Protein AF-A0AAJ0U6F5-F1 (afdb_monomer_lite)

Organism: NCBI:txid85075

pLDDT: mean 81.9, std 9.54, range [50.59, 94.56]

Secondary structure (DSSP, 8-state):
------EEE-TT--EEESS----SS---------SPP-TTS---STHHHHHHHHT-HHHHTPPPP-HHHHHHHHHHHHHTT--

Structure (mmCIF, N/CA/C/O backbone):
data_AF-A0AAJ0U6F5-F1
#
_entry.id   AF-A0AAJ0U6F5-F1
#
loop_
_atom_site.grou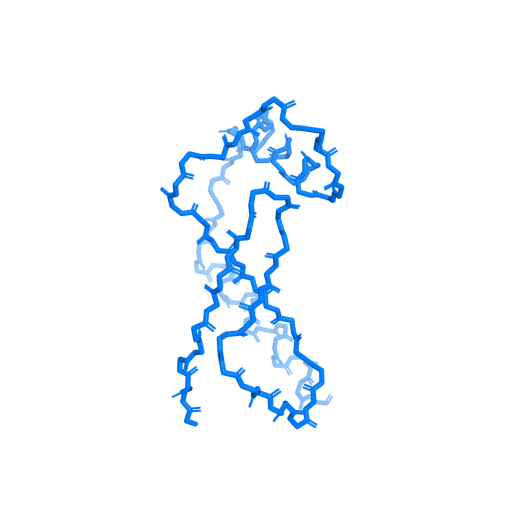p_PDB
_atom_site.id
_atom_site.type_symbol
_atom_site.label_atom_id
_atom_site.label_alt_id
_atom_site.label_comp_id
_atom_site.label_asym_id
_atom_site.label_entity_id
_atom_site.label_seq_id
_atom_site.pdbx_PDB_ins_code
_atom_site.Cartn_x
_atom_site.Cartn_y
_atom_site.Cartn_z
_atom_site.occupancy
_atom_site.B_iso_or_equiv
_atom_site.auth_seq_id
_atom_site.auth_comp_id
_atom_site.auth_asym_id
_atom_site.auth_atom_id
_atom_site.pdbx_PDB_model_num
ATOM 1 N N . MET A 1 1 ? -18.044 -6.584 -10.926 1.00 61.81 1 MET A N 1
ATOM 2 C CA . MET A 1 1 ? -18.457 -5.300 -10.321 1.00 61.81 1 MET A CA 1
ATOM 3 C C . MET A 1 1 ? -17.380 -4.907 -9.326 1.00 61.81 1 MET A C 1
ATOM 5 O O . MET A 1 1 ? -16.960 -5.777 -8.575 1.00 61.81 1 MET A O 1
ATOM 9 N N . LEU A 1 2 ? -16.879 -3.673 -9.370 1.00 64.69 2 LEU A N 1
ATOM 10 C CA . LEU A 1 2 ? -15.899 -3.187 -8.394 1.00 64.69 2 LEU A CA 1
ATOM 11 C C . LEU A 1 2 ? -16.651 -2.672 -7.163 1.00 64.69 2 LEU A C 1
ATOM 13 O O . LEU A 1 2 ? -17.634 -1.951 -7.312 1.00 64.69 2 LEU A O 1
ATOM 17 N N . GLN A 1 3 ? -16.207 -3.062 -5.972 1.00 70.31 3 GLN A N 1
ATOM 18 C CA . GLN A 1 3 ? -16.677 -2.505 -4.704 1.00 70.31 3 GLN A CA 1
ATOM 19 C C . GLN A 1 3 ? -15.510 -1.779 -4.042 1.00 70.31 3 GLN A C 1
ATOM 21 O O . GLN A 1 3 ? -14.406 -2.320 -3.977 1.00 70.31 3 GLN A O 1
ATOM 26 N N . ALA A 1 4 ? -15.761 -0.558 -3.576 1.00 80.75 4 ALA A N 1
ATOM 27 C CA . ALA A 1 4 ? -14.869 0.127 -2.654 1.00 80.75 4 ALA A CA 1
ATOM 28 C C . ALA A 1 4 ? -15.162 -0.382 -1.237 1.00 80.75 4 ALA A C 1
ATOM 30 O O . ALA A 1 4 ? -16.323 -0.590 -0.889 1.00 80.75 4 ALA A O 1
ATOM 31 N N . ILE A 1 5 ? -14.108 -0.623 -0.463 1.00 83.31 5 ILE A N 1
ATOM 32 C CA . ILE A 1 5 ? -14.174 -1.031 0.943 1.00 83.31 5 ILE A CA 1
ATOM 33 C C . ILE A 1 5 ? -13.362 0.001 1.708 1.00 83.31 5 ILE A C 1
ATOM 35 O O . ILE A 1 5 ? -12.220 0.271 1.318 1.00 83.31 5 ILE A O 1
ATOM 39 N N . GLU A 1 6 ? -13.931 0.566 2.765 1.00 87.25 6 GLU A N 1
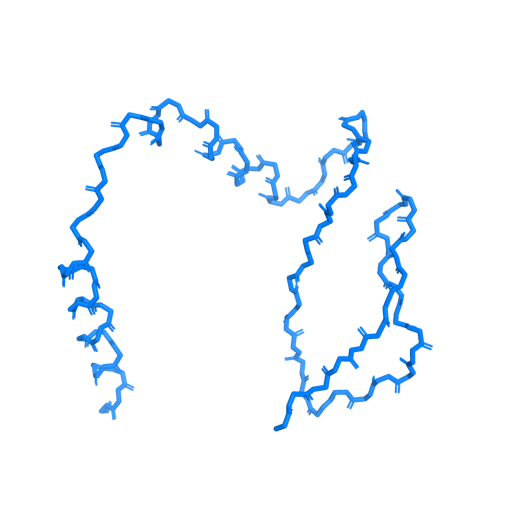ATOM 40 C CA . GLU A 1 6 ? -13.205 1.507 3.603 1.00 87.25 6 GLU A CA 1
ATOM 41 C C . GLU A 1 6 ? -12.406 0.767 4.675 1.00 87.25 6 GLU A C 1
ATOM 43 O O . GLU A 1 6 ? -12.792 -0.283 5.199 1.00 87.25 6 GLU A O 1
ATOM 48 N N . ALA A 1 7 ? -11.235 1.308 4.990 1.00 91.38 7 ALA A N 1
ATOM 49 C CA . ALA A 1 7 ? -10.354 0.747 5.994 1.00 91.38 7 ALA A CA 1
ATOM 50 C C . ALA A 1 7 ? -9.606 1.854 6.728 1.00 91.38 7 ALA A C 1
ATOM 52 O O . ALA A 1 7 ? -9.196 2.848 6.129 1.00 91.38 7 ALA A O 1
ATOM 53 N N . GLU A 1 8 ? -9.375 1.632 8.015 1.00 91.31 8 GLU A N 1
ATOM 54 C CA . GLU A 1 8 ? -8.500 2.456 8.835 1.00 91.31 8 GLU A CA 1
ATOM 55 C C . GLU A 1 8 ? -7.130 1.786 8.965 1.00 91.31 8 GLU A C 1
ATOM 57 O O . GLU A 1 8 ? -7.031 0.565 9.130 1.00 91.31 8 GLU A O 1
ATOM 62 N N . ILE A 1 9 ? -6.069 2.589 8.889 1.00 89.19 9 ILE A N 1
ATOM 63 C CA . ILE A 1 9 ? -4.692 2.154 9.123 1.00 89.19 9 ILE A CA 1
ATOM 64 C C . ILE A 1 9 ? -4.224 2.816 10.413 1.00 89.19 9 ILE A C 1
ATOM 66 O O . ILE A 1 9 ? -4.065 4.035 10.461 1.00 89.19 9 ILE A O 1
ATOM 70 N N . SER A 1 10 ? -4.008 2.027 11.460 1.00 88.00 10 SER A N 1
ATOM 71 C CA . SER A 1 10 ? -3.495 2.540 12.730 1.00 88.00 10 SER A CA 1
ATOM 72 C C . SER A 1 10 ? -1.991 2.852 12.656 1.00 88.00 10 SER A C 1
ATOM 74 O O . SER A 1 10 ? -1.300 2.359 11.759 1.00 88.00 10 SER A O 1
ATOM 76 N N . PRO A 1 11 ? -1.438 3.639 13.604 1.00 82.19 11 PRO A N 1
ATOM 77 C CA . PRO A 1 11 ? -0.018 4.018 13.599 1.00 82.19 11 PRO A CA 1
ATOM 78 C C . PRO A 1 11 ? 0.971 2.843 13.629 1.00 82.19 11 PRO A C 1
ATOM 80 O O . PRO A 1 11 ? 2.112 2.982 13.205 1.00 82.19 11 PRO A O 1
ATOM 83 N N . ASP A 1 12 ? 0.544 1.677 14.113 1.00 81.56 12 ASP A N 1
ATOM 84 C CA . ASP A 1 12 ? 1.323 0.433 14.120 1.00 81.56 12 ASP A CA 1
ATOM 85 C C . ASP A 1 12 ? 1.224 -0.363 12.799 1.00 81.56 12 ASP A C 1
ATOM 87 O O . ASP A 1 12 ? 1.766 -1.464 12.691 1.00 81.56 12 ASP A O 1
ATOM 91 N N . GLY A 1 13 ? 0.543 0.182 11.787 1.00 81.12 13 GLY A N 1
ATOM 92 C CA . GLY A 1 13 ? 0.405 -0.402 10.454 1.00 81.12 13 GLY A CA 1
ATOM 93 C C . GLY A 1 13 ? -0.690 -1.462 10.330 1.00 81.12 13 GLY A C 1
ATOM 94 O O . GLY A 1 13 ? -0.779 -2.125 9.293 1.00 81.12 13 GLY A O 1
ATOM 95 N N . LYS A 1 14 ? -1.533 -1.653 11.352 1.00 88.19 14 LYS A N 1
ATOM 96 C CA . LYS A 1 14 ? -2.667 -2.577 11.260 1.00 88.19 14 LYS A CA 1
ATOM 97 C C . LYS A 1 14 ? -3.782 -1.961 10.411 1.00 88.19 14 LYS A C 1
ATOM 99 O O . LYS A 1 14 ? -4.298 -0.890 10.711 1.00 88.19 14 LYS A O 1
ATOM 104 N N . VAL A 1 15 ? -4.182 -2.684 9.367 1.00 89.88 15 VAL A N 1
ATOM 105 C CA . VAL A 1 15 ? -5.325 -2.325 8.519 1.00 89.88 15 VAL A CA 1
ATOM 106 C C . VAL A 1 15 ? -6.580 -2.996 9.068 1.00 89.88 15 VAL A C 1
ATOM 108 O O . VAL A 1 15 ? -6.616 -4.221 9.211 1.00 89.88 15 VAL A O 1
ATOM 111 N N . THR A 1 16 ? -7.608 -2.207 9.363 1.00 91.12 16 THR A N 1
ATOM 112 C CA . THR A 1 16 ? -8.908 -2.688 9.843 1.00 91.12 16 THR A CA 1
ATOM 113 C C . THR A 1 16 ? -9.988 -2.227 8.878 1.00 91.12 16 THR A C 1
ATOM 115 O O . THR A 1 16 ? -10.143 -1.031 8.663 1.00 91.12 16 THR A O 1
ATOM 118 N N . LEU A 1 17 ? -10.723 -3.170 8.284 1.00 91.81 17 LEU A N 1
ATOM 119 C CA . LEU A 1 17 ? -11.870 -2.838 7.437 1.00 91.81 17 LEU A CA 1
ATOM 120 C C . LEU A 1 17 ? -12.987 -2.256 8.306 1.00 91.81 17 LEU A C 1
ATOM 122 O O . LEU A 1 17 ? -13.256 -2.789 9.387 1.00 91.81 17 LEU A O 1
ATOM 126 N N . LEU A 1 18 ? -13.619 -1.183 7.838 1.00 90.06 18 LEU A N 1
ATOM 127 C CA . LEU A 1 18 ? -14.725 -0.550 8.554 1.00 90.06 18 LEU A CA 1
ATOM 128 C C . LEU A 1 18 ? -16.030 -1.324 8.353 1.00 90.06 18 LEU A C 1
ATOM 130 O O . LEU A 1 18 ? -16.855 -1.390 9.264 1.00 90.06 18 LEU A O 1
ATOM 134 N N . GLU A 1 19 ? -16.188 -1.983 7.204 1.00 85.94 19 GLU A N 1
ATOM 135 C CA . GLU A 1 19 ? -17.295 -2.896 6.948 1.00 85.94 19 GLU A CA 1
ATOM 136 C C . GLU A 1 19 ? -16.888 -4.377 7.078 1.00 85.94 19 GLU A C 1
ATOM 138 O O . GLU A 1 19 ? -15.781 -4.777 6.700 1.00 85.94 19 GLU A O 1
ATOM 143 N N . 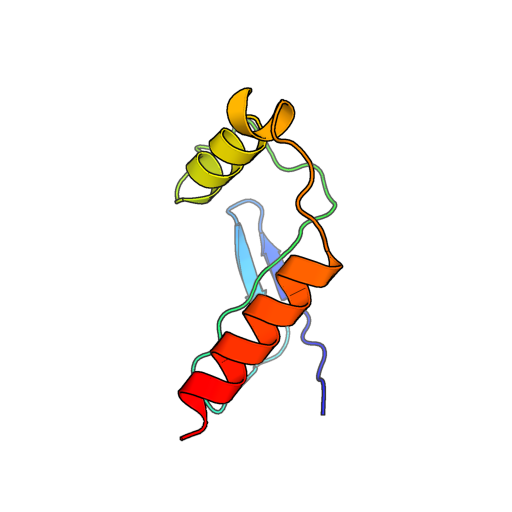PRO A 1 20 ? -17.797 -5.249 7.555 1.00 82.25 20 PRO A N 1
ATOM 144 C CA . PRO A 1 20 ? -17.576 -6.689 7.545 1.00 82.25 20 PRO A CA 1
ATOM 145 C C . PRO A 1 20 ? -17.627 -7.237 6.110 1.00 82.25 20 PRO A C 1
ATOM 147 O O . PRO A 1 20 ? -18.697 -7.475 5.547 1.00 82.25 20 PRO A O 1
ATOM 150 N N . VAL A 1 21 ? -16.455 -7.483 5.525 1.00 84.94 21 VAL A N 1
ATOM 151 C CA . VAL A 1 21 ? -16.317 -8.043 4.173 1.00 84.94 21 VAL A CA 1
ATOM 152 C C . VAL A 1 21 ? -16.085 -9.551 4.224 1.00 84.94 21 VAL A C 1
ATOM 154 O O . VAL A 1 21 ? -15.130 -10.032 4.830 1.00 84.94 21 VAL A O 1
ATOM 157 N N . HIS A 1 22 ? -16.931 -10.299 3.515 1.00 85.62 22 HIS A N 1
ATOM 158 C CA . HIS A 1 22 ? -16.780 -11.740 3.316 1.00 85.62 22 HIS A CA 1
ATOM 159 C C . HIS A 1 22 ? -16.299 -12.002 1.889 1.00 85.62 22 HIS A C 1
ATOM 161 O O . HIS A 1 22 ? -17.078 -11.975 0.938 1.00 85.62 22 HIS A O 1
ATOM 167 N N . LEU A 1 23 ? -14.995 -12.227 1.729 1.00 85.19 23 LEU A N 1
ATOM 168 C CA . LEU A 1 23 ? -14.418 -12.531 0.423 1.00 85.19 23 LEU A CA 1
ATOM 169 C C . LEU A 1 23 ? -14.707 -13.988 0.047 1.00 85.19 23 LEU A C 1
ATOM 171 O O . LEU A 1 23 ? -14.455 -14.897 0.834 1.00 85.19 23 LEU A O 1
ATOM 175 N N . ALA A 1 24 ? -15.171 -14.216 -1.183 1.00 85.69 24 ALA A N 1
ATOM 176 C CA . ALA A 1 24 ? -15.410 -15.565 -1.706 1.00 85.69 24 ALA A CA 1
ATOM 177 C C . ALA A 1 24 ? -14.122 -16.406 -1.815 1.00 85.69 24 ALA A C 1
ATOM 179 O O . ALA A 1 24 ? -14.171 -17.632 -1.827 1.00 85.69 24 ALA A O 1
ATOM 180 N N . GLN A 1 25 ? -12.966 -15.745 -1.901 1.00 87.00 25 GLN A N 1
ATOM 181 C CA . GLN A 1 25 ? -11.647 -16.364 -1.944 1.00 87.00 25 GLN A CA 1
ATOM 182 C C . GLN A 1 25 ? -10.614 -15.446 -1.289 1.00 87.00 25 GLN A C 1
ATOM 184 O O . GLN A 1 25 ? -10.834 -14.243 -1.144 1.00 87.00 25 GLN A O 1
ATOM 189 N N . ARG A 1 26 ? -9.466 -16.006 -0.900 1.00 87.00 26 ARG A N 1
ATOM 190 C CA . ARG A 1 26 ? -8.353 -15.210 -0.376 1.00 87.00 26 ARG A CA 1
ATOM 191 C C . ARG A 1 26 ? -7.830 -14.282 -1.477 1.00 87.00 26 ARG A C 1
ATOM 193 O O . ARG A 1 26 ? -7.383 -14.754 -2.516 1.00 87.00 26 ARG A O 1
ATOM 200 N N . SER A 1 27 ? -7.790 -12.986 -1.189 1.00 82.69 27 SER A N 1
ATOM 201 C CA . SER A 1 27 ? -7.252 -11.963 -2.091 1.00 82.69 27 SER A CA 1
ATOM 202 C C . SER A 1 27 ? -6.031 -11.279 -1.476 1.00 82.69 27 SER A C 1
ATOM 204 O O . SER A 1 27 ? -5.913 -11.188 -0.253 1.00 82.69 27 SER A O 1
ATOM 206 N N . ARG A 1 28 ? -5.111 -10.794 -2.318 1.00 82.69 28 ARG A N 1
ATOM 207 C CA . ARG A 1 28 ? -4.022 -9.895 -1.896 1.00 82.69 28 ARG A CA 1
ATOM 208 C C . ARG A 1 28 ? -4.474 -8.452 -2.101 1.00 82.69 28 ARG A C 1
ATOM 210 O O . ARG A 1 28 ? -5.060 -8.145 -3.134 1.00 82.69 28 ARG A O 1
ATOM 217 N N . ALA A 1 29 ? -4.171 -7.587 -1.140 1.00 80.19 29 ALA A N 1
ATOM 218 C CA . ALA A 1 29 ? -4.388 -6.149 -1.242 1.00 80.19 29 ALA A CA 1
ATOM 219 C C . ALA A 1 29 ? -3.038 -5.422 -1.251 1.00 80.19 29 ALA A C 1
ATOM 221 O O . ALA A 1 29 ? -2.116 -5.819 -0.535 1.00 80.19 29 ALA A O 1
ATOM 222 N N . VAL A 1 30 ? -2.931 -4.371 -2.063 1.00 79.88 30 VAL A N 1
ATOM 223 C CA . VAL A 1 30 ? -1.806 -3.428 -2.070 1.00 79.88 30 VAL A CA 1
ATOM 224 C C . VAL A 1 30 ? -2.354 -2.086 -1.607 1.00 79.88 30 VAL A C 1
ATOM 226 O O . VAL A 1 30 ? -3.363 -1.625 -2.133 1.00 79.88 30 VAL A O 1
ATOM 229 N N . VAL A 1 31 ? -1.714 -1.492 -0.603 1.00 78.69 31 VAL A N 1
ATOM 230 C CA . VAL A 1 31 ? -2.149 -0.237 0.014 1.00 78.69 31 VAL A CA 1
ATOM 231 C C . VAL A 1 31 ? -1.088 0.822 -0.249 1.00 78.69 31 VAL A C 1
ATOM 233 O O . VAL A 1 31 ? 0.089 0.602 0.037 1.00 78.69 31 VAL A O 1
ATOM 236 N N . THR A 1 32 ? -1.506 1.966 -0.783 1.00 79.75 32 THR A N 1
ATOM 237 C CA . THR A 1 32 ? -0.648 3.138 -0.981 1.00 79.75 32 THR A CA 1
ATOM 238 C C . THR A 1 32 ? -1.097 4.232 -0.022 1.00 79.75 32 THR A C 1
ATOM 240 O O . THR A 1 32 ? -2.242 4.673 -0.080 1.00 79.75 32 THR A O 1
ATOM 243 N N . ILE A 1 33 ? -0.200 4.663 0.865 1.00 78.56 33 ILE A N 1
ATOM 244 C CA . ILE A 1 33 ? -0.455 5.733 1.834 1.00 78.56 33 ILE A CA 1
ATOM 245 C C . ILE A 1 33 ? 0.169 7.020 1.285 1.00 78.56 33 ILE A C 1
ATOM 247 O O . ILE A 1 33 ? 1.355 7.036 0.971 1.00 78.56 33 ILE A O 1
ATOM 251 N N . LEU A 1 34 ? -0.628 8.086 1.154 1.00 76.38 34 LEU A N 1
ATOM 252 C CA . LEU A 1 34 ? -0.174 9.397 0.653 1.00 76.38 34 LEU A CA 1
ATOM 253 C C . LEU A 1 34 ? 0.271 10.360 1.774 1.00 76.38 34 LEU A C 1
ATOM 255 O O . LEU A 1 34 ? 0.623 11.505 1.506 1.00 76.38 34 LEU A O 1
ATOM 259 N N . ALA A 1 35 ? 0.224 9.911 3.029 1.00 69.88 35 ALA A N 1
ATOM 260 C CA . ALA A 1 35 ? 0.614 10.666 4.217 1.00 69.88 35 ALA A CA 1
ATOM 261 C C . ALA A 1 35 ? 2.074 10.369 4.618 1.00 69.88 35 ALA A C 1
ATOM 263 O O . ALA A 1 35 ? 2.576 9.289 4.291 1.00 69.88 35 ALA A O 1
ATOM 264 N N . PRO A 1 36 ? 2.752 11.286 5.340 1.00 68.75 36 PRO A N 1
ATOM 265 C CA . PRO A 1 36 ? 4.098 11.033 5.839 1.00 68.75 36 PRO A CA 1
ATOM 266 C C . PRO A 1 36 ? 4.094 9.805 6.752 1.00 68.75 36 PRO A C 1
ATOM 268 O O . PRO A 1 36 ? 3.342 9.734 7.724 1.00 68.75 36 PRO A O 1
ATOM 271 N N . ILE A 1 37 ? 4.930 8.831 6.407 1.00 73.00 37 ILE A N 1
ATOM 272 C CA . ILE A 1 37 ? 5.167 7.638 7.215 1.00 73.00 37 ILE A CA 1
ATOM 273 C C . ILE A 1 37 ? 6.231 8.010 8.248 1.00 73.00 37 ILE A C 1
ATOM 275 O O . ILE A 1 37 ? 7.171 8.737 7.927 1.00 73.00 37 ILE A O 1
ATOM 279 N N . ASP A 1 38 ? 6.105 7.522 9.480 1.00 74.69 38 ASP A N 1
ATOM 280 C CA . ASP A 1 38 ? 7.181 7.662 10.457 1.00 74.69 38 ASP A CA 1
ATOM 281 C C . ASP A 1 38 ? 8.407 6.854 9.998 1.00 74.69 38 ASP A C 1
ATOM 283 O O . ASP A 1 38 ? 8.453 5.626 10.103 1.00 74.69 38 ASP A O 1
ATOM 287 N N . GLU A 1 39 ? 9.411 7.552 9.466 1.00 71.12 39 GLU A N 1
ATOM 288 C CA . GLU A 1 39 ? 10.648 6.943 8.970 1.00 71.12 39 GLU A CA 1
ATOM 289 C C . GLU A 1 39 ? 11.535 6.373 10.084 1.00 71.12 39 GLU A C 1
ATOM 291 O O . GLU A 1 39 ? 12.450 5.595 9.798 1.00 71.12 39 GLU A O 1
ATOM 296 N N . THR A 1 40 ? 11.268 6.728 11.345 1.00 71.50 40 THR A N 1
ATOM 297 C CA . THR A 1 40 ? 12.029 6.247 12.505 1.00 71.50 40 THR A CA 1
ATOM 298 C C . THR A 1 40 ? 11.555 4.877 12.996 1.00 71.50 40 THR A C 1
ATOM 300 O O . THR A 1 40 ? 12.261 4.215 13.764 1.00 71.50 40 THR A O 1
ATOM 303 N N . ALA A 1 41 ? 10.393 4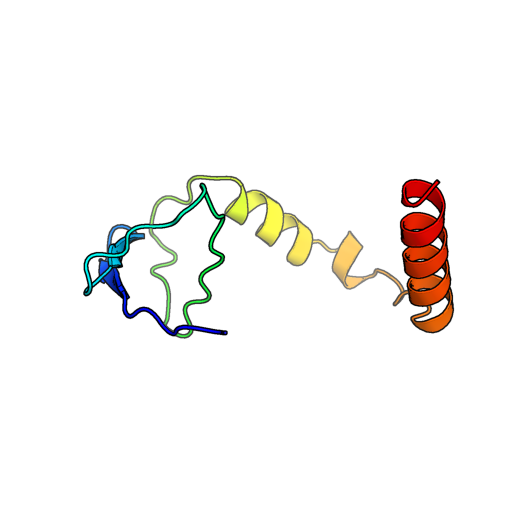.409 12.524 1.00 69.31 41 ALA A N 1
ATOM 304 C CA . ALA A 1 41 ? 9.842 3.114 12.889 1.00 69.31 41 ALA A CA 1
ATOM 305 C C . ALA A 1 41 ? 10.726 1.947 12.385 1.00 69.31 41 ALA A C 1
ATOM 307 O O . ALA A 1 41 ? 11.276 2.000 11.279 1.00 69.31 41 ALA A O 1
ATOM 308 N N . PRO A 1 42 ? 10.848 0.840 13.148 1.00 64.88 42 PRO A N 1
ATOM 309 C CA . PRO A 1 42 ? 11.610 -0.330 12.720 1.00 64.88 42 PRO A CA 1
ATOM 310 C C . PRO A 1 42 ? 11.051 -0.916 11.417 1.00 64.88 42 PRO A C 1
ATOM 312 O O . PRO A 1 42 ? 9.985 -1.534 11.399 1.00 64.88 42 PRO A O 1
ATOM 315 N N . LYS A 1 43 ? 11.794 -0.770 10.317 1.00 64.00 43 LYS A N 1
ATOM 316 C CA . LYS A 1 43 ? 11.408 -1.325 9.014 1.00 64.00 43 LYS A CA 1
ATOM 317 C C . LYS A 1 43 ? 11.449 -2.860 9.082 1.00 64.00 43 LYS A C 1
ATOM 319 O O . LYS A 1 43 ? 12.515 -3.452 9.236 1.00 64.00 43 LYS A O 1
ATOM 324 N N . ARG A 1 44 ? 10.290 -3.521 8.980 1.00 62.56 44 ARG A N 1
ATOM 325 C CA . ARG A 1 44 ? 10.159 -4.989 8.893 1.00 62.56 44 ARG A CA 1
ATOM 326 C C . ARG A 1 44 ? 9.501 -5.388 7.569 1.00 62.56 44 ARG A C 1
ATOM 328 O O . ARG A 1 44 ? 8.591 -4.714 7.100 1.00 62.56 44 ARG A O 1
ATOM 335 N N . GLY A 1 45 ? 9.939 -6.506 6.987 1.00 66.50 45 GLY A N 1
ATOM 336 C CA . GLY A 1 45 ? 9.418 -7.038 5.720 1.00 66.50 45 GLY A CA 1
ATOM 337 C C . GLY A 1 45 ? 10.222 -6.628 4.480 1.00 66.50 45 GLY A C 1
ATOM 338 O O . GLY A 1 45 ? 11.193 -5.881 4.553 1.00 66.50 45 GLY A O 1
ATOM 339 N N . SER A 1 46 ? 9.820 -7.146 3.317 1.00 69.12 46 SER A N 1
ATOM 340 C CA . SER A 1 46 ? 10.556 -7.007 2.048 1.00 69.12 46 SER A CA 1
ATOM 341 C C . SER A 1 46 ? 10.478 -5.612 1.425 1.00 69.12 46 SER A C 1
ATOM 343 O O . SER A 1 46 ? 11.190 -5.342 0.463 1.00 69.12 46 SER A O 1
ATOM 345 N N . ALA A 1 47 ? 9.630 -4.726 1.956 1.00 68.50 47 ALA A N 1
ATOM 346 C CA . ALA A 1 47 ? 9.472 -3.368 1.447 1.00 68.50 47 ALA A CA 1
ATOM 347 C C . ALA A 1 47 ? 10.780 -2.573 1.541 1.00 68.50 47 ALA A C 1
ATOM 349 O O . ALA A 1 47 ? 11.118 -1.867 0.605 1.00 68.50 47 ALA A O 1
ATOM 350 N N . ALA A 1 48 ? 11.563 -2.752 2.611 1.00 69.19 48 ALA A N 1
ATOM 351 C CA . ALA A 1 48 ? 12.873 -2.111 2.730 1.00 69.19 48 ALA A CA 1
ATOM 352 C C . ALA A 1 48 ? 13.856 -2.588 1.646 1.00 69.19 48 ALA A C 1
ATOM 354 O O . ALA A 1 48 ? 14.583 -1.777 1.083 1.00 69.19 48 ALA A O 1
ATOM 355 N N . ALA A 1 49 ? 13.842 -3.884 1.313 1.00 76.62 49 ALA A N 1
ATOM 356 C CA . ALA A 1 49 ? 14.665 -4.433 0.237 1.00 76.62 49 ALA A CA 1
ATOM 357 C C . ALA A 1 49 ? 14.205 -3.919 -1.137 1.00 76.62 49 ALA A C 1
ATOM 359 O O . ALA A 1 49 ? 15.031 -3.501 -1.942 1.00 76.62 49 ALA A O 1
ATOM 360 N N . LEU A 1 50 ? 12.892 -3.876 -1.384 1.00 78.75 50 LEU A N 1
ATOM 361 C CA . LEU A 1 50 ? 12.336 -3.305 -2.611 1.00 78.75 50 LEU A CA 1
ATOM 362 C C . LEU A 1 50 ? 12.710 -1.823 -2.749 1.00 78.75 50 LEU A C 1
ATOM 364 O O . LEU A 1 50 ? 13.212 -1.423 -3.789 1.00 78.75 50 LEU A O 1
ATOM 368 N N . LEU A 1 51 ? 12.532 -1.032 -1.688 1.00 79.19 51 LEU A N 1
ATOM 369 C CA . LEU A 1 51 ? 12.907 0.382 -1.663 1.00 79.19 51 LEU A CA 1
ATOM 370 C C . LEU A 1 51 ? 14.412 0.564 -1.894 1.00 79.19 51 LEU A C 1
ATOM 372 O O . LEU A 1 51 ? 14.788 1.401 -2.699 1.00 79.19 51 LEU A O 1
ATOM 376 N N . SER A 1 52 ? 15.271 -0.280 -1.310 1.00 79.25 52 SER A N 1
ATOM 377 C CA . SER A 1 52 ? 16.717 -0.216 -1.579 1.00 79.25 52 SER A CA 1
ATOM 378 C C . SER A 1 52 ? 17.087 -0.512 -3.035 1.00 79.25 52 SER A C 1
ATOM 380 O O . SER A 1 52 ? 18.055 0.043 -3.542 1.00 79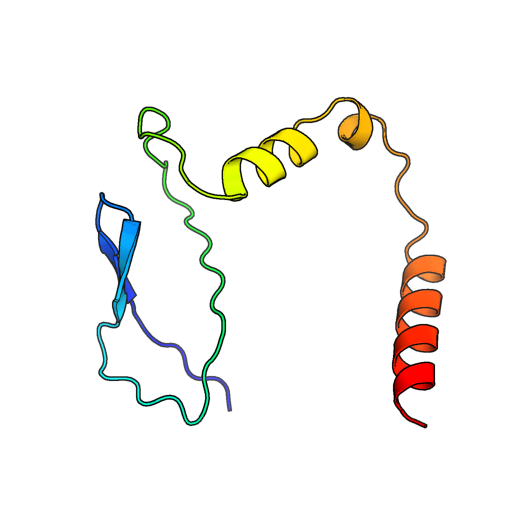.25 52 SER A O 1
ATOM 382 N N . VAL A 1 53 ? 16.315 -1.360 -3.724 1.00 86.44 53 VAL A N 1
ATOM 383 C CA . VAL A 1 53 ? 16.485 -1.603 -5.164 1.00 86.44 53 VAL A CA 1
ATOM 384 C C . VAL A 1 53 ? 15.991 -0.402 -5.968 1.00 86.44 53 VAL A C 1
ATOM 386 O O . VAL A 1 53 ? 16.630 -0.025 -6.947 1.00 86.44 53 VAL A O 1
ATOM 389 N N . LEU A 1 54 ? 14.885 0.219 -5.554 1.00 85.44 54 LEU A N 1
ATOM 390 C CA . LEU A 1 54 ? 14.353 1.416 -6.208 1.00 85.44 54 LEU A CA 1
ATOM 391 C C . LEU A 1 54 ? 15.286 2.629 -6.068 1.00 85.44 54 LEU A C 1
ATOM 393 O O . LEU A 1 54 ? 15.424 3.391 -7.020 1.00 85.44 54 LEU A O 1
ATOM 397 N N . ASP A 1 55 ? 15.982 2.744 -4.938 1.00 86.56 55 ASP A N 1
ATOM 398 C CA . ASP A 1 55 ? 16.993 3.777 -4.676 1.00 86.56 55 ASP A CA 1
ATOM 399 C C . ASP A 1 55 ? 18.397 3.404 -5.201 1.00 86.56 55 ASP A C 1
ATOM 401 O O . ASP A 1 55 ? 19.364 4.139 -4.986 1.00 86.56 55 ASP A O 1
ATOM 405 N N . SER A 1 56 ? 18.549 2.252 -5.867 1.00 91.62 56 SER A N 1
ATOM 406 C CA . SER A 1 56 ? 19.865 1.750 -6.273 1.00 91.62 56 SER A CA 1
ATOM 407 C C . SER A 1 56 ? 20.464 2.545 -7.447 1.00 91.62 56 SER A C 1
ATOM 409 O O . SER A 1 56 ? 19.749 2.892 -8.396 1.00 91.62 56 SER A O 1
ATOM 411 N N . PRO A 1 57 ? 21.789 2.798 -7.452 1.00 90.19 57 PRO A N 1
ATOM 412 C CA . PRO A 1 57 ? 22.479 3.400 -8.594 1.00 90.19 57 PRO A CA 1
ATOM 413 C C . PRO A 1 57 ? 22.288 2.606 -9.891 1.00 90.19 57 PRO A C 1
ATOM 415 O O . PRO A 1 57 ? 22.220 3.188 -10.976 1.00 90.19 57 PRO A O 1
ATOM 418 N N . GLU A 1 58 ? 22.182 1.281 -9.790 1.00 88.75 58 GLU A N 1
ATOM 419 C CA . GLU A 1 58 ? 21.941 0.388 -10.918 1.00 88.75 58 GLU A CA 1
ATOM 420 C C . GLU A 1 58 ? 20.590 0.675 -11.579 1.00 88.75 58 GLU A C 1
ATOM 422 O O . GLU A 1 58 ? 20.521 0.763 -12.805 1.00 88.75 58 GLU A O 1
ATOM 427 N N . LEU A 1 59 ? 19.526 0.874 -10.791 1.00 87.12 59 LEU A N 1
ATOM 428 C CA . LEU A 1 59 ? 18.219 1.232 -11.337 1.00 87.12 59 LEU A CA 1
ATOM 429 C C . LEU A 1 59 ? 18.189 2.682 -11.832 1.00 87.12 59 LEU A C 1
ATOM 431 O O . LEU A 1 59 ? 17.655 2.946 -12.906 1.00 87.12 59 LEU A O 1
ATOM 435 N N . ALA A 1 60 ? 18.801 3.615 -11.100 1.00 88.25 60 ALA A N 1
ATOM 436 C CA . ALA A 1 60 ? 18.860 5.024 -11.495 1.00 88.25 60 ALA A CA 1
ATOM 437 C C . ALA A 1 60 ? 19.596 5.240 -12.832 1.00 88.25 60 ALA A C 1
ATOM 439 O O . ALA A 1 60 ? 19.275 6.158 -13.586 1.00 88.25 60 ALA A O 1
ATOM 440 N N . SER A 1 61 ? 20.583 4.391 -13.131 1.00 89.94 61 SER A N 1
ATOM 441 C CA . SER A 1 61 ? 21.348 4.409 -14.384 1.00 89.94 61 SER A CA 1
ATOM 442 C C . SER A 1 61 ? 20.810 3.449 -15.450 1.00 89.94 61 SER A C 1
ATOM 444 O O . SER A 1 61 ? 21.356 3.388 -16.559 1.00 89.94 61 SER A O 1
ATOM 446 N N . ALA A 1 62 ? 19.739 2.711 -15.149 1.00 87.62 62 ALA A N 1
ATOM 447 C CA . ALA A 1 62 ? 19.136 1.790 -16.093 1.00 87.62 62 ALA A CA 1
ATOM 448 C C . ALA A 1 62 ? 18.585 2.555 -17.299 1.00 87.62 62 ALA A C 1
ATOM 450 O O . ALA A 1 62 ? 17.892 3.568 -17.183 1.00 87.62 62 ALA A O 1
ATOM 451 N N . LYS A 1 63 ? 18.875 2.044 -18.496 1.00 90.19 63 LYS A N 1
ATOM 452 C CA . LYS A 1 63 ? 18.249 2.566 -19.709 1.00 90.19 63 LYS A CA 1
ATOM 453 C C . LYS A 1 63 ? 16.767 2.190 -19.686 1.00 90.19 63 LYS A C 1
ATOM 455 O O . LYS A 1 63 ? 16.471 1.020 -19.430 1.00 90.19 63 LYS A O 1
ATOM 460 N N . PRO A 1 64 ? 15.852 3.129 -19.985 1.00 84.88 64 PRO A N 1
ATOM 461 C CA . PRO A 1 64 ? 14.448 2.798 -20.160 1.00 84.88 64 PRO A CA 1
ATOM 462 C C . PRO A 1 64 ? 14.292 1.639 -21.146 1.00 84.88 64 PRO A C 1
ATOM 464 O O . PRO A 1 64 ? 14.939 1.618 -22.197 1.00 84.88 64 PRO A O 1
ATOM 467 N N . GLY A 1 65 ? 13.458 0.666 -20.785 1.00 83.81 65 GLY A N 1
ATOM 468 C CA . GLY A 1 65 ? 13.083 -0.404 -21.701 1.00 83.81 65 GLY A CA 1
ATOM 469 C C . GLY A 1 65 ? 12.293 0.149 -22.886 1.00 83.81 65 GLY A C 1
ATOM 470 O O . GLY A 1 65 ? 11.657 1.196 -22.779 1.00 83.81 65 GLY A O 1
ATOM 471 N N . ASP A 1 66 ? 12.323 -0.566 -24.009 1.00 92.50 66 ASP A N 1
ATOM 472 C CA . ASP A 1 66 ? 11.447 -0.296 -25.151 1.00 92.50 66 ASP A CA 1
ATOM 473 C C . ASP A 1 66 ? 10.014 -0.752 -24.806 1.00 92.50 66 ASP A C 1
ATOM 475 O O . ASP A 1 66 ? 9.788 -1.963 -24.674 1.00 92.50 66 ASP A O 1
ATOM 479 N N . PRO A 1 67 ? 9.045 0.175 -24.659 1.00 89.44 67 PRO A N 1
ATOM 480 C CA . PRO A 1 67 ? 7.683 -0.170 -24.267 1.00 89.44 67 PRO A CA 1
ATOM 481 C C . PRO A 1 67 ? 6.986 -1.097 -25.271 1.00 89.44 67 PRO A C 1
ATOM 483 O O . PRO A 1 67 ? 6.261 -2.000 -24.863 1.00 89.44 67 PRO A O 1
ATOM 486 N N . GLU A 1 68 ? 7.233 -0.927 -26.574 1.00 93.44 68 GLU A N 1
ATOM 487 C CA . GLU A 1 68 ? 6.587 -1.730 -27.621 1.00 93.44 68 GLU A CA 1
ATOM 488 C C . GLU A 1 68 ? 7.138 -3.154 -27.660 1.00 93.44 68 GLU A C 1
ATOM 490 O O . GLU A 1 68 ? 6.416 -4.125 -27.907 1.00 93.44 68 GLU A O 1
ATOM 495 N N . ARG A 1 69 ? 8.442 -3.313 -27.418 1.00 93.00 69 ARG A N 1
ATOM 496 C CA . ARG A 1 69 ? 9.031 -4.641 -27.233 1.00 93.00 69 ARG A CA 1
ATOM 497 C C . ARG A 1 69 ? 8.469 -5.320 -25.985 1.00 93.00 69 ARG A C 1
ATOM 499 O O . ARG A 1 69 ? 8.121 -6.495 -26.056 1.00 93.00 69 ARG A O 1
ATOM 506 N N . MET A 1 70 ? 8.368 -4.594 -24.877 1.00 90.50 70 MET A N 1
ATOM 507 C CA . MET A 1 70 ? 7.920 -5.151 -23.602 1.00 90.50 70 MET A CA 1
ATOM 508 C C . MET A 1 70 ? 6.457 -5.613 -23.667 1.00 90.50 70 MET A C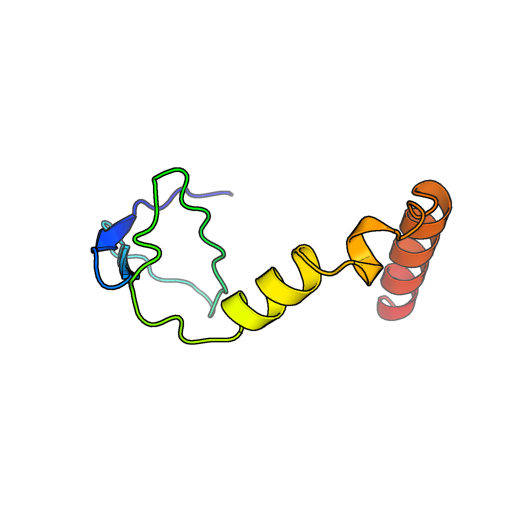 1
ATOM 510 O O . MET A 1 70 ? 6.148 -6.717 -23.227 1.00 90.50 70 MET A O 1
ATOM 514 N N . GLU A 1 71 ? 5.576 -4.840 -24.309 1.00 91.94 71 GLU A N 1
ATOM 515 C CA . GLU A 1 71 ? 4.175 -5.233 -24.518 1.00 91.94 71 GLU A CA 1
ATOM 516 C C . GLU A 1 71 ? 4.049 -6.478 -25.411 1.00 91.94 71 GLU A C 1
ATOM 518 O O . GLU A 1 71 ? 3.267 -7.381 -25.113 1.00 91.94 71 GLU A O 1
ATOM 523 N N . ARG A 1 72 ? 4.871 -6.583 -26.469 1.00 94.56 72 ARG A N 1
ATOM 524 C CA . ARG A 1 72 ? 4.925 -7.791 -27.313 1.00 94.56 72 ARG A CA 1
ATOM 525 C C . ARG A 1 72 ? 5.348 -9.030 -26.527 1.00 94.56 72 ARG A C 1
ATOM 527 O O . ARG A 1 72 ? 4.752 -10.087 -26.707 1.00 94.56 72 ARG A O 1
ATOM 534 N N . GLU A 1 73 ? 6.350 -8.913 -25.656 1.00 93.44 73 GLU A N 1
ATOM 535 C CA . GLU A 1 73 ? 6.802 -10.024 -24.807 1.00 93.44 73 GLU A CA 1
ATOM 536 C C . GLU A 1 73 ? 5.740 -10.423 -23.770 1.00 93.44 73 GLU A C 1
ATOM 538 O O . GLU A 1 73 ? 5.514 -11.611 -23.542 1.00 93.44 73 GLU A O 1
ATOM 543 N N . ILE A 1 74 ? 5.037 -9.450 -23.180 1.00 90.44 74 ILE A N 1
ATOM 544 C CA . ILE A 1 74 ? 3.922 -9.707 -22.258 1.00 90.44 74 ILE A CA 1
ATOM 545 C C . ILE A 1 74 ? 2.782 -10.446 -22.971 1.00 90.44 74 ILE A C 1
ATOM 547 O O . ILE A 1 74 ? 2.257 -11.417 -22.424 1.00 90.44 74 ILE A O 1
ATOM 551 N N . ALA A 1 75 ? 2.406 -10.008 -24.176 1.00 92.00 75 ALA A N 1
ATOM 552 C CA . ALA A 1 75 ? 1.373 -10.659 -24.978 1.00 92.00 75 ALA A CA 1
ATOM 553 C C . ALA A 1 75 ? 1.768 -12.098 -25.343 1.00 92.00 75 ALA A C 1
ATOM 555 O O . ALA A 1 75 ? 1.016 -13.024 -25.053 1.00 92.00 75 ALA A O 1
ATOM 556 N N . ALA A 1 76 ? 2.986 -12.302 -25.854 1.00 91.88 76 ALA A N 1
ATOM 557 C CA . ALA A 1 76 ? 3.489 -13.629 -26.204 1.00 91.88 76 ALA A CA 1
ATOM 558 C C . ALA A 1 76 ? 3.498 -14.596 -25.005 1.00 91.88 76 ALA A C 1
ATOM 560 O O . ALA A 1 76 ? 3.099 -15.749 -25.140 1.00 91.88 76 ALA A O 1
ATOM 561 N N . ASN A 1 77 ? 3.906 -14.131 -23.818 1.00 90.00 77 ASN A N 1
ATOM 562 C CA . ASN A 1 77 ? 3.877 -14.947 -22.601 1.00 90.00 77 ASN A CA 1
ATOM 563 C C . ASN A 1 77 ? 2.451 -15.294 -22.157 1.00 90.00 77 ASN A C 1
ATOM 565 O O . ASN A 1 77 ? 2.221 -16.388 -21.649 1.00 90.00 77 ASN A O 1
ATOM 569 N N . ARG A 1 78 ? 1.500 -14.369 -22.330 1.00 87.31 78 ARG A N 1
ATOM 570 C CA . ARG A 1 78 ? 0.088 -14.596 -22.001 1.00 87.31 78 ARG A CA 1
ATOM 571 C C . ARG A 1 78 ? -0.525 -15.657 -22.908 1.00 87.31 78 ARG A C 1
ATOM 573 O O . ARG A 1 78 ? -1.198 -16.551 -22.408 1.00 87.31 78 ARG A O 1
ATOM 580 N N . ASP A 1 79 ? -0.248 -15.569 -24.204 1.00 89.12 79 ASP A N 1
ATOM 581 C CA . ASP A 1 79 ? -0.755 -16.509 -25.202 1.00 89.12 79 ASP A CA 1
ATOM 582 C C . ASP A 1 79 ? -0.118 -17.897 -25.023 1.00 89.12 79 ASP A C 1
ATOM 584 O O . ASP A 1 79 ? -0.810 -18.905 -25.102 1.00 89.12 79 ASP A O 1
ATOM 588 N N . ALA A 1 80 ? 1.167 -17.963 -24.653 1.00 86.69 80 ALA A N 1
ATOM 589 C CA . ALA A 1 80 ? 1.871 -19.219 -24.376 1.00 86.69 80 ALA A CA 1
ATOM 590 C C . ALA A 1 80 ? 1.341 -20.001 -23.156 1.00 86.69 80 ALA A C 1
ATOM 592 O O . ALA A 1 80 ? 1.677 -21.170 -22.995 1.00 86.69 80 ALA A O 1
ATOM 593 N N . TRP A 1 81 ? 0.571 -19.365 -22.267 1.00 74.81 81 TRP A N 1
ATOM 594 C CA . TRP A 1 81 ? -0.059 -20.009 -21.103 1.00 74.81 81 TRP A CA 1
ATOM 595 C C . TRP A 1 81 ? -1.543 -20.335 -21.353 1.00 74.81 81 TRP A C 1
ATOM 597 O O . TRP A 1 81 ? -2.212 -20.852 -20.458 1.00 74.81 81 TRP A O 1
ATOM 607 N N . GLY A 1 82 ? -2.065 -19.978 -22.532 1.00 62.09 82 GLY A N 1
ATOM 608 C CA . GLY A 1 82 ? -3.450 -20.200 -22.949 1.00 62.09 82 GLY A CA 1
ATOM 609 C C . GLY A 1 82 ? -3.697 -21.501 -23.722 1.00 62.09 82 GLY A C 1
ATOM 610 O O . GLY A 1 82 ? -4.863 -21.777 -24.006 1.00 62.09 82 GLY A O 1
ATOM 611 N N . ASP A 1 83 ? -2.643 -22.272 -24.018 1.00 50.59 83 ASP A N 1
ATOM 612 C CA . ASP A 1 83 ? -2.673 -23.603 -24.654 1.00 50.59 83 ASP A CA 1
ATOM 613 C C . ASP A 1 83 ? -2.461 -24.742 -23.636 1.00 50.59 83 ASP A C 1
ATOM 615 O O . ASP A 1 83 ? -1.529 -24.643 -22.800 1.00 50.59 83 ASP A O 1
#

Foldseek 3Di:
DDDDWDWDQDLVRDIGTPDDDDDPDDDDDDDDDPDDRPPPDPDDDCVVVVVCVVVDPCNVPDDDDDPVVVVVVVVVVVVVVVD

Sequence (83 aa):
MLQAIEAEISPDGKVTLLEPVHLAQRSRAVVTILAPIDETAPKRGSAAALLSVLDSPELASAKPGDPERMEREIAANRDAWGD

Radius of gyration: 18.79 Å; chains: 1; bounding box: 41×35×42 Å